Protein AF-A0A848RWD2-F1 (afdb_monomer_lite)

Secondary structure (DSSP, 8-state):
-HHHHHHHHHTSPPTTTS---SHHHHHHHHHHHHHHHHHHHHHHHHHHHHHHHHHHHHHHHHHHHHTTS--PPPP---

Sequence (78 aa):
MRSELTAALAQLPDAADVEWRSDAQRRCRARLDDIRSTVDDALKALDYAAIAFRDAAILDSATGAGARVSTSPAGSDG

Radius of gyration: 26.53 Å; chains: 1; bounding box: 61×17×80 Å

pLDDT: mean 76.89, std 13.68, range [44.34, 91.25]

Structure (mmCIF, N/CA/C/O backbone):
data_AF-A0A848RWD2-F1
#
_entry.id   AF-A0A848RWD2-F1
#
loop_
_atom_site.group_PDB
_atom_site.id
_atom_site.type_symbol
_atom_site.label_atom_id
_atom_site.label_alt_id
_atom_site.label_comp_id
_atom_site.label_asym_id
_atom_site.label_entity_id
_atom_site.label_seq_id
_atom_site.pdbx_PDB_ins_code
_atom_site.Cartn_x
_atom_site.Cartn_y
_atom_site.Cartn_z
_atom_site.occupancy
_atom_site.B_iso_or_equiv
_atom_site.auth_seq_id
_atom_site.auth_comp_id
_atom_site.auth_asym_id
_atom_site.auth_atom_id
_atom_site.pdbx_PDB_model_num
ATOM 1 N N . MET A 1 1 ? 9.254 -9.924 -3.442 1.00 66.88 1 MET A N 1
ATOM 2 C CA . MET A 1 1 ? 8.992 -8.620 -2.792 1.00 66.88 1 MET A CA 1
ATOM 3 C C . MET A 1 1 ? 7.572 -8.104 -2.969 1.00 66.88 1 MET A C 1
ATOM 5 O O . MET A 1 1 ? 6.845 -8.176 -1.995 1.00 66.88 1 MET A O 1
ATOM 9 N N . ARG A 1 2 ? 7.117 -7.628 -4.143 1.00 72.31 2 ARG A N 1
ATOM 10 C CA . ARG A 1 2 ? 5.737 -7.094 -4.274 1.00 72.31 2 ARG A CA 1
ATOM 11 C C . ARG A 1 2 ? 4.661 -8.117 -3.892 1.00 72.31 2 ARG A C 1
ATOM 13 O O . ARG A 1 2 ? 3.808 -7.829 -3.068 1.00 72.31 2 ARG A O 1
ATOM 20 N N . SER A 1 3 ? 4.748 -9.325 -4.450 1.00 76.94 3 SER A N 1
ATOM 21 C CA . SER A 1 3 ? 3.833 -10.437 -4.154 1.00 76.94 3 SER A CA 1
ATOM 22 C C . SER A 1 3 ? 3.803 -10.811 -2.670 1.00 76.94 3 SER A C 1
ATOM 24 O O . SER A 1 3 ? 2.734 -11.043 -2.119 1.00 76.94 3 SER A O 1
ATOM 26 N N . GLU A 1 4 ? 4.964 -10.831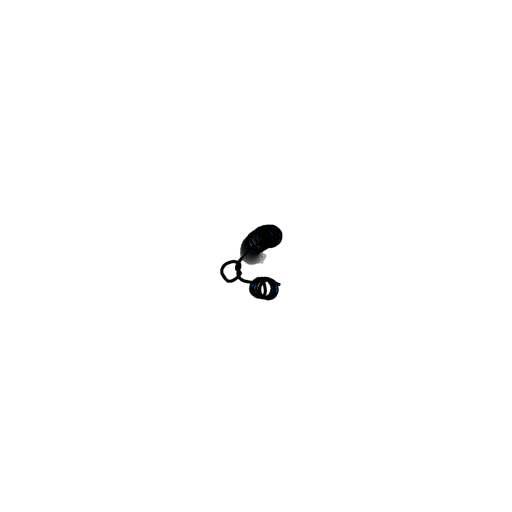 -2.017 1.00 79.00 4 GLU A N 1
ATOM 27 C CA . GLU A 1 4 ? 5.103 -11.134 -0.587 1.00 79.00 4 GLU A CA 1
ATOM 28 C C . GLU A 1 4 ? 4.500 -10.025 0.283 1.00 79.00 4 GLU A C 1
ATOM 30 O O . GLU A 1 4 ? 3.812 -10.321 1.254 1.00 79.00 4 GLU A O 1
ATOM 35 N N . LEU A 1 5 ? 4.696 -8.756 -0.092 1.00 75.62 5 LEU A N 1
ATOM 36 C CA . LEU A 1 5 ? 4.158 -7.599 0.628 1.00 75.62 5 LEU A CA 1
ATOM 37 C C . LEU A 1 5 ? 2.628 -7.530 0.516 1.00 75.62 5 LEU A C 1
ATOM 39 O O . LEU A 1 5 ? 1.938 -7.329 1.512 1.00 75.62 5 LEU A O 1
ATOM 43 N N . THR A 1 6 ? 2.087 -7.763 -0.684 1.00 78.19 6 THR A N 1
ATOM 44 C CA . THR A 1 6 ? 0.638 -7.852 -0.910 1.00 78.19 6 THR A CA 1
ATOM 45 C C . THR A 1 6 ? 0.029 -9.043 -0.165 1.00 78.19 6 THR A C 1
ATOM 47 O O . THR A 1 6 ? -1.035 -8.909 0.432 1.00 78.19 6 THR A O 1
ATOM 50 N N . ALA A 1 7 ? 0.712 -10.192 -0.138 1.00 82.38 7 ALA A N 1
ATOM 51 C CA . ALA A 1 7 ? 0.263 -11.354 0.627 1.00 82.38 7 ALA A CA 1
ATOM 52 C C . ALA A 1 7 ? 0.283 -11.094 2.143 1.00 82.38 7 ALA A C 1
ATOM 54 O O . ALA A 1 7 ? -0.651 -11.487 2.837 1.00 82.38 7 ALA A O 1
ATOM 55 N N . ALA A 1 8 ? 1.302 -10.397 2.656 1.00 80.19 8 ALA A N 1
ATOM 56 C CA . ALA A 1 8 ? 1.379 -10.009 4.062 1.00 80.19 8 ALA A CA 1
ATOM 57 C C . ALA A 1 8 ? 0.260 -9.026 4.452 1.00 80.19 8 ALA A C 1
ATOM 59 O O . ALA A 1 8 ? -0.355 -9.184 5.504 1.00 80.19 8 ALA A O 1
ATOM 60 N N . LEU A 1 9 ? -0.063 -8.057 3.588 1.00 78.50 9 LEU A N 1
ATOM 61 C CA . LEU A 1 9 ? -1.198 -7.150 3.791 1.00 78.50 9 LEU A CA 1
ATOM 62 C C . LEU A 1 9 ? -2.544 -7.883 3.813 1.00 78.50 9 LEU A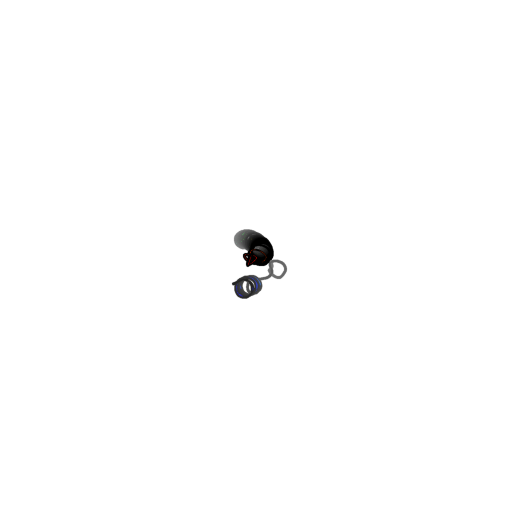 C 1
ATOM 64 O O . LEU A 1 9 ? -3.407 -7.543 4.620 1.00 78.50 9 LEU A O 1
ATOM 68 N N . ALA A 1 10 ? -2.714 -8.894 2.958 1.00 80.81 10 ALA A N 1
ATOM 69 C CA . ALA A 1 10 ? -3.931 -9.699 2.897 1.00 80.81 10 ALA A CA 1
ATOM 70 C C . ALA A 1 10 ? -4.143 -10.584 4.141 1.00 80.81 10 ALA A C 1
ATOM 72 O O . ALA A 1 10 ? -5.260 -11.029 4.385 1.00 80.81 10 ALA A O 1
ATOM 73 N N . GLN A 1 11 ? -3.094 -10.834 4.936 1.00 82.00 11 GLN A N 1
ATOM 74 C CA . GLN A 1 11 ? -3.201 -11.539 6.219 1.00 82.00 11 GLN A CA 1
ATOM 75 C C . GLN A 1 11 ? -3.638 -10.627 7.374 1.00 82.00 11 GLN A C 1
ATOM 77 O O . GLN A 1 11 ? -3.981 -11.128 8.447 1.00 82.00 11 GLN A O 1
ATOM 82 N N . LEU A 1 12 ? -3.618 -9.301 7.192 1.00 77.81 12 LEU A N 1
ATOM 83 C CA . LEU A 1 12 ? -4.113 -8.380 8.212 1.00 77.81 12 LEU A CA 1
ATOM 84 C C . LEU A 1 12 ? -5.646 -8.456 8.281 1.00 77.81 12 LEU A C 1
ATOM 86 O O . LEU A 1 12 ? -6.285 -8.446 7.226 1.00 77.81 12 LEU A O 1
ATOM 90 N N . PRO A 1 13 ? -6.246 -8.462 9.489 1.00 73.12 13 PRO A N 1
ATOM 91 C CA . PRO A 1 13 ? -7.697 -8.490 9.646 1.00 73.12 13 PRO A CA 1
ATOM 92 C C . PRO A 1 13 ? -8.337 -7.353 8.859 1.00 73.12 13 PRO A C 1
ATOM 94 O O . PRO A 1 13 ? -7.840 -6.222 8.911 1.00 73.12 13 PRO A O 1
ATOM 97 N N . ASP A 1 14 ? -9.428 -7.614 8.139 1.00 71.00 14 ASP A N 1
ATOM 98 C CA . ASP A 1 14 ? -10.148 -6.507 7.530 1.00 71.00 14 ASP A CA 1
ATOM 99 C C . ASP A 1 14 ? -10.793 -5.651 8.621 1.00 71.00 14 ASP A C 1
ATOM 101 O O . ASP A 1 14 ? -11.537 -6.136 9.474 1.00 71.00 14 ASP A O 1
ATOM 105 N N . ALA A 1 15 ? -10.474 -4.357 8.624 1.00 67.38 15 ALA A N 1
ATOM 106 C CA . ALA A 1 15 ? -10.970 -3.429 9.625 1.00 67.38 15 ALA A CA 1
ATOM 107 C C . ALA A 1 15 ? -12.495 -3.264 9.567 1.00 67.38 15 ALA A C 1
ATOM 109 O O . ALA A 1 15 ? -13.089 -2.817 10.552 1.00 67.38 15 ALA A O 1
ATOM 110 N N . ALA A 1 16 ? -13.111 -3.638 8.441 1.00 70.06 16 ALA A N 1
ATOM 111 C CA . ALA A 1 16 ? -14.555 -3.708 8.262 1.00 70.06 16 ALA A CA 1
ATOM 112 C C . ALA A 1 16 ? -15.205 -4.905 8.983 1.00 70.06 16 ALA A C 1
ATOM 114 O O . ALA A 1 16 ? -16.341 -4.783 9.436 1.00 70.06 16 ALA A O 1
ATOM 115 N N . ASP A 1 17 ? -14.479 -6.013 9.155 1.00 70.50 17 ASP A N 1
ATOM 116 C CA . ASP A 1 17 ? -15.012 -7.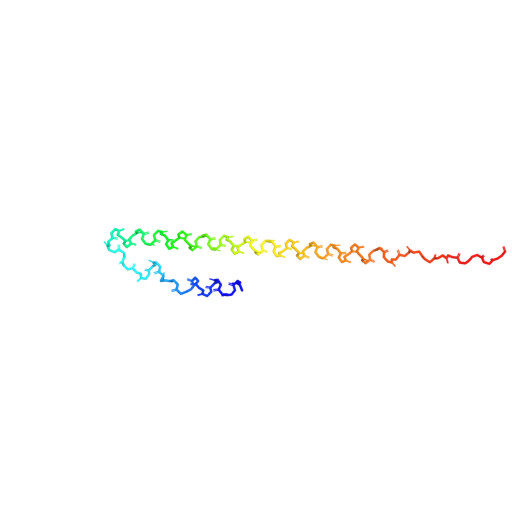272 9.698 1.00 70.50 17 ASP A CA 1
ATOM 117 C C . ASP A 1 17 ? -14.856 -7.392 11.223 1.00 70.50 17 ASP A C 1
ATOM 119 O O . ASP A 1 17 ? -15.357 -8.329 11.848 1.00 70.50 17 ASP A O 1
ATOM 123 N N . VAL A 1 18 ? -14.157 -6.442 11.848 1.00 77.88 18 VAL A N 1
ATOM 124 C CA . VAL A 1 18 ? -13.874 -6.448 13.286 1.00 77.88 18 VAL A CA 1
ATOM 125 C C . VAL A 1 18 ? -14.730 -5.407 14.005 1.00 77.88 18 VAL A C 1
ATOM 127 O O . VAL A 1 18 ? -14.737 -4.225 13.665 1.00 77.88 18 VAL A O 1
ATOM 130 N N . GLU A 1 19 ? -15.423 -5.824 15.065 1.00 80.94 19 GLU A N 1
ATOM 131 C CA . GLU A 1 19 ? -16.180 -4.908 15.920 1.00 80.94 19 GLU A CA 1
ATOM 132 C C . GLU A 1 19 ? -15.256 -4.241 16.961 1.00 80.94 19 GLU A C 1
ATOM 134 O O . GLU A 1 19 ? -14.822 -4.844 17.947 1.00 80.94 19 GLU A O 1
ATOM 139 N N . TRP A 1 20 ? -14.929 -2.966 16.744 1.00 83.44 20 TRP A N 1
ATOM 140 C CA . TRP A 1 20 ? -13.946 -2.217 17.541 1.00 83.44 20 TRP A CA 1
ATOM 141 C C . TRP A 1 20 ? -14.568 -1.562 18.784 1.00 83.44 20 TRP A C 1
ATOM 143 O O . TRP A 1 20 ? -14.744 -0.344 18.845 1.00 83.44 20 TRP A O 1
ATOM 153 N N . ARG A 1 21 ? -14.918 -2.372 19.785 1.00 86.62 21 ARG A N 1
ATOM 154 C CA . ARG A 1 21 ? -15.694 -1.930 20.960 1.00 86.62 21 ARG A CA 1
ATOM 155 C C . ARG A 1 21 ? -14.910 -1.118 21.997 1.00 86.62 21 ARG A C 1
ATOM 157 O O . ARG A 1 21 ? -15.498 -0.284 22.677 1.00 86.62 21 ARG A O 1
ATOM 164 N N . SER A 1 22 ? -13.604 -1.344 22.137 1.00 91.25 22 SER A N 1
ATOM 165 C CA . SER A 1 22 ? -12.754 -0.657 23.126 1.00 91.25 22 SER A CA 1
ATOM 166 C C . SER A 1 22 ? -11.863 0.433 22.517 1.00 91.25 22 SER A C 1
ATOM 168 O O . SER A 1 22 ? -11.540 0.425 21.329 1.00 91.25 22 SER A O 1
ATOM 170 N N . ASP A 1 23 ? -11.377 1.361 23.344 1.00 90.81 23 ASP A N 1
ATOM 171 C CA . ASP A 1 23 ? -10.444 2.409 22.896 1.00 90.81 23 ASP A CA 1
ATOM 172 C C . ASP A 1 23 ? -9.076 1.859 22.475 1.00 90.81 23 ASP A C 1
ATOM 174 O O . ASP A 1 23 ? -8.395 2.439 21.629 1.00 90.81 23 ASP A O 1
ATOM 178 N N . ALA A 1 24 ? -8.646 0.737 23.056 1.00 88.75 24 ALA A N 1
ATOM 179 C CA . ALA A 1 24 ? -7.440 0.037 22.617 1.00 88.75 24 ALA A CA 1
ATOM 180 C C . ALA A 1 24 ? -7.629 -0.543 21.205 1.00 88.75 24 ALA A C 1
ATOM 182 O O . ALA A 1 24 ? -6.772 -0.375 20.341 1.00 88.75 24 ALA A O 1
ATOM 183 N N . GLN A 1 25 ? -8.793 -1.144 20.954 1.00 88.06 25 GLN A N 1
ATOM 184 C CA . GLN A 1 25 ? -9.203 -1.653 19.648 1.00 88.06 25 GLN A CA 1
ATOM 185 C C . GLN A 1 25 ? -9.268 -0.538 18.595 1.00 88.06 25 GLN A C 1
ATOM 187 O O . GLN A 1 25 ? -8.652 -0.668 17.543 1.00 88.06 25 GLN A O 1
ATOM 192 N N . ARG A 1 26 ? -9.914 0.595 18.890 1.00 87.94 26 ARG A N 1
ATOM 193 C CA . ARG A 1 26 ? -9.977 1.739 17.959 1.00 87.94 26 ARG A CA 1
ATOM 194 C C . ARG A 1 26 ? -8.595 2.306 17.610 1.00 87.94 26 ARG A C 1
ATOM 196 O O . ARG A 1 26 ? -8.343 2.629 16.454 1.00 87.94 26 ARG A O 1
ATOM 203 N N . ARG A 1 27 ? -7.671 2.360 18.577 1.00 90.06 27 ARG A N 1
ATOM 204 C CA . ARG A 1 27 ? -6.265 2.738 18.328 1.00 90.06 27 ARG A CA 1
ATOM 205 C C . ARG A 1 27 ? -5.519 1.714 17.474 1.00 90.06 27 ARG A C 1
ATOM 207 O O . ARG A 1 27 ? -4.704 2.099 16.643 1.00 90.06 27 ARG A O 1
ATOM 214 N N . CYS A 1 28 ? -5.792 0.426 17.672 1.00 87.25 28 CYS A N 1
ATOM 215 C CA . CYS A 1 28 ? -5.236 -0.635 16.837 1.00 87.25 28 CYS A CA 1
ATOM 216 C C . CYS A 1 28 ? -5.724 -0.513 15.386 1.00 87.25 28 CYS A C 1
ATOM 218 O O . CYS A 1 28 ? -4.907 -0.559 14.474 1.00 87.25 28 CYS A O 1
ATOM 220 N N . ARG A 1 29 ? -7.023 -0.255 15.179 1.00 87.75 29 ARG A N 1
ATOM 221 C CA . ARG A 1 29 ? -7.597 0.003 13.852 1.00 87.75 29 ARG A CA 1
ATOM 222 C C . ARG A 1 29 ? -6.888 1.147 13.133 1.00 87.75 29 ARG A C 1
ATOM 224 O O . ARG A 1 29 ? -6.414 0.942 12.027 1.00 87.75 29 ARG A O 1
ATOM 231 N N . ALA A 1 30 ? -6.757 2.306 13.780 1.00 87.81 30 ALA A N 1
ATOM 232 C CA . ALA A 1 30 ? -6.081 3.458 13.178 1.00 87.81 30 ALA A CA 1
ATOM 233 C C . ALA A 1 30 ? -4.644 3.118 12.745 1.00 87.81 30 ALA A C 1
ATOM 235 O O . ALA A 1 30 ? -4.227 3.459 11.647 1.00 87.81 30 ALA A O 1
ATOM 236 N N . ARG A 1 31 ? -3.910 2.357 13.569 1.00 89.44 31 ARG A N 1
ATOM 237 C CA . ARG A 1 31 ? -2.563 1.882 13.215 1.00 89.44 31 ARG A CA 1
ATOM 238 C C . ARG A 1 31 ? -2.560 0.916 12.031 1.00 89.44 31 ARG A C 1
ATOM 240 O O . ARG A 1 31 ? -1.638 0.965 11.226 1.00 89.44 31 ARG A O 1
ATOM 247 N N . LEU A 1 32 ? -3.541 0.019 11.937 1.00 87.50 32 LEU A N 1
ATOM 248 C CA . LEU A 1 32 ? -3.667 -0.891 10.796 1.00 87.50 32 LEU A CA 1
ATOM 249 C C . LEU A 1 32 ? -3.984 -0.126 9.506 1.00 87.50 32 LEU A C 1
ATOM 251 O O . LEU A 1 32 ? -3.394 -0.434 8.472 1.00 87.50 32 LEU A O 1
ATOM 255 N N . ASP A 1 33 ? -4.856 0.878 9.581 1.00 87.12 33 ASP A N 1
ATOM 256 C CA . ASP A 1 33 ? -5.195 1.745 8.451 1.00 87.12 33 ASP A CA 1
ATOM 257 C C . ASP A 1 33 ? -3.958 2.546 7.983 1.00 87.12 33 ASP A C 1
ATOM 259 O O . ASP A 1 33 ? -3.652 2.557 6.789 1.00 87.12 33 ASP A O 1
ATOM 263 N N . ASP A 1 34 ? -3.168 3.100 8.912 1.00 90.56 34 ASP A N 1
ATOM 264 C CA . ASP A 1 34 ? -1.902 3.791 8.606 1.00 90.56 34 ASP A CA 1
ATOM 265 C C . ASP A 1 34 ? -0.870 2.861 7.946 1.00 90.56 34 ASP A C 1
ATOM 267 O O . ASP A 1 34 ? -0.216 3.236 6.967 1.00 90.56 34 ASP A O 1
ATOM 271 N N . ILE A 1 35 ? -0.719 1.632 8.458 1.00 88.06 35 ILE A N 1
ATOM 272 C CA . ILE A 1 35 ? 0.180 0.626 7.873 1.00 88.06 35 ILE A CA 1
ATOM 273 C C . ILE A 1 35 ? -0.265 0.295 6.448 1.00 88.06 35 ILE A C 1
ATOM 275 O O . ILE A 1 35 ? 0.569 0.277 5.544 1.00 88.06 35 ILE A O 1
ATOM 279 N N . ARG A 1 36 ? -1.567 0.071 6.228 1.00 86.38 36 ARG A N 1
ATOM 280 C CA . ARG A 1 36 ? -2.115 -0.205 4.892 1.00 86.38 36 ARG A CA 1
ATOM 281 C C . ARG A 1 36 ? -1.812 0.937 3.929 1.00 86.38 36 ARG A C 1
ATOM 283 O O . ARG A 1 36 ? -1.268 0.673 2.862 1.00 86.38 36 ARG A O 1
ATOM 290 N N . SER A 1 37 ? -2.082 2.181 4.326 1.00 88.69 37 SER A N 1
ATOM 291 C CA . SER A 1 37 ? -1.803 3.358 3.493 1.00 88.69 37 SER A CA 1
ATOM 292 C C . SER A 1 37 ? -0.318 3.476 3.153 1.00 88.69 37 SER A C 1
ATOM 294 O O . SER A 1 37 ? 0.046 3.623 1.990 1.00 88.69 37 SER A O 1
ATOM 296 N N . THR A 1 38 ? 0.552 3.348 4.157 1.00 90.38 38 THR A N 1
ATOM 297 C CA . THR A 1 38 ? 2.005 3.490 3.980 1.00 90.38 38 THR A CA 1
ATOM 298 C C . THR A 1 38 ? 2.563 2.429 3.033 1.00 90.38 38 THR A C 1
ATOM 300 O O . THR A 1 38 ? 3.413 2.719 2.191 1.00 90.38 38 THR A O 1
ATOM 303 N N . VAL A 1 39 ? 2.093 1.186 3.159 1.00 87.75 39 VAL A N 1
ATOM 304 C CA . VAL A 1 39 ? 2.538 0.096 2.288 1.00 87.75 39 VAL A CA 1
ATOM 305 C C . VAL A 1 39 ? 2.030 0.298 0.861 1.00 87.75 39 VAL A C 1
ATOM 307 O O . VAL A 1 39 ? 2.793 0.091 -0.081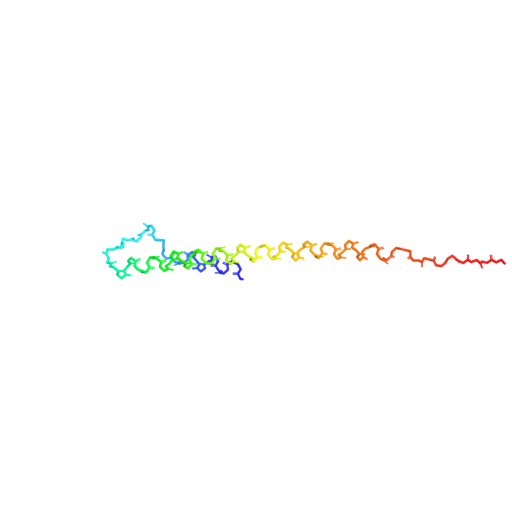 1.00 87.75 39 VAL A O 1
ATOM 310 N N . ASP A 1 40 ?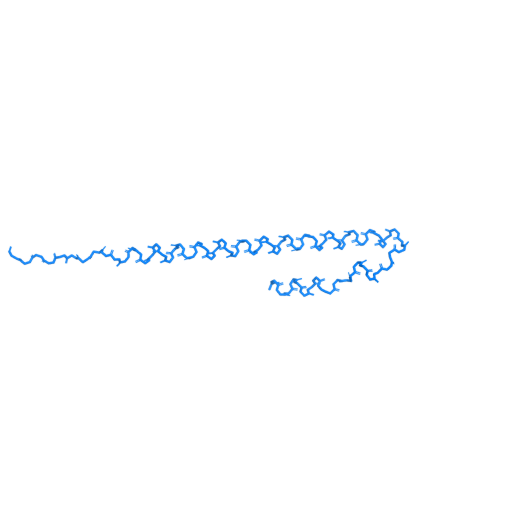 0.783 0.731 0.688 1.00 87.75 40 ASP A N 1
ATOM 311 C CA . ASP A 1 40 ? 0.209 0.982 -0.635 1.00 87.75 40 ASP A CA 1
ATOM 312 C C . ASP A 1 40 ? 0.956 2.111 -1.373 1.00 87.75 40 ASP A C 1
ATOM 314 O O . ASP A 1 40 ? 1.268 1.997 -2.561 1.00 87.75 40 ASP A O 1
ATOM 318 N N . ASP A 1 41 ? 1.350 3.163 -0.653 1.00 90.00 41 ASP A N 1
ATOM 319 C CA . ASP A 1 41 ? 2.170 4.250 -1.196 1.00 90.00 41 ASP A CA 1
ATOM 320 C C . ASP A 1 41 ? 3.592 3.793 -1.549 1.00 90.00 41 ASP A C 1
ATOM 322 O O . ASP A 1 41 ? 4.114 4.140 -2.613 1.00 90.00 41 ASP A O 1
ATOM 326 N N . ALA A 1 42 ? 4.210 2.955 -0.711 1.00 87.06 42 ALA A N 1
ATOM 327 C CA . ALA A 1 42 ? 5.521 2.377 -1.001 1.00 87.06 42 ALA A CA 1
ATOM 328 C C . ALA A 1 42 ? 5.493 1.480 -2.251 1.00 87.06 42 ALA A C 1
ATOM 330 O O . ALA A 1 42 ? 6.424 1.512 -3.060 1.00 87.06 42 ALA A O 1
ATOM 331 N N . LEU A 1 43 ? 4.418 0.708 -2.445 1.00 87.31 43 LEU A N 1
ATOM 332 C CA . LEU A 1 43 ? 4.227 -0.111 -3.642 1.00 87.31 43 LEU A CA 1
ATOM 333 C C . LEU A 1 43 ? 4.087 0.748 -4.903 1.00 87.31 43 LEU A C 1
ATOM 335 O O . LEU A 1 43 ? 4.743 0.459 -5.902 1.00 87.31 43 LEU A O 1
ATOM 339 N N . LYS A 1 44 ? 3.314 1.839 -4.849 1.00 88.25 44 LYS A N 1
ATOM 340 C CA . LYS A 1 44 ? 3.204 2.792 -5.969 1.00 88.25 44 LYS A CA 1
ATOM 341 C C . LYS A 1 44 ? 4.552 3.426 -6.306 1.00 88.25 44 LYS A C 1
ATOM 343 O O . LYS A 1 44 ? 4.907 3.520 -7.478 1.00 88.25 44 LYS A O 1
ATOM 348 N N . ALA A 1 45 ? 5.324 3.829 -5.296 1.00 88.50 45 ALA A N 1
ATOM 349 C CA . ALA A 1 45 ? 6.656 4.396 -5.500 1.00 88.50 45 ALA A CA 1
ATOM 350 C C . ALA A 1 45 ? 7.613 3.397 -6.174 1.00 88.50 45 ALA A C 1
ATOM 352 O O . ALA A 1 45 ? 8.358 3.773 -7.080 1.00 88.50 45 ALA A O 1
ATOM 353 N N . LEU A 1 46 ? 7.562 2.121 -5.776 1.00 88.00 46 LEU A N 1
ATOM 354 C CA . LEU A 1 46 ? 8.326 1.051 -6.422 1.00 88.00 46 LEU A CA 1
ATOM 355 C C . LEU A 1 46 ? 7.898 0.834 -7.879 1.00 88.00 46 LEU A C 1
ATOM 357 O O . LEU A 1 46 ? 8.766 0.686 -8.739 1.00 88.00 46 LEU A O 1
ATOM 361 N N . ASP A 1 47 ? 6.596 0.857 -8.171 1.00 88.81 47 ASP A N 1
ATOM 362 C CA . ASP A 1 47 ? 6.085 0.721 -9.539 1.00 88.81 47 ASP A CA 1
ATOM 363 C C . ASP A 1 47 ? 6.536 1.905 -10.421 1.00 88.81 47 ASP A C 1
ATOM 365 O O . ASP A 1 47 ? 7.012 1.694 -11.539 1.00 88.81 47 ASP A O 1
ATOM 369 N N . TYR A 1 48 ? 6.501 3.142 -9.909 1.00 89.31 48 TYR A N 1
ATOM 370 C CA . TYR A 1 48 ? 7.031 4.310 -10.627 1.00 89.31 48 TYR A CA 1
ATOM 371 C C . TYR A 1 48 ? 8.537 4.220 -10.876 1.00 89.31 48 TYR A C 1
ATOM 373 O O . TYR A 1 48 ? 8.996 4.511 -11.982 1.00 89.31 48 TYR A O 1
ATOM 381 N N . ALA A 1 49 ? 9.311 3.783 -9.880 1.00 86.94 49 ALA A N 1
ATOM 382 C CA . ALA A 1 49 ? 10.746 3.582 -10.045 1.00 86.94 49 ALA A CA 1
ATOM 383 C C . ALA A 1 49 ? 11.040 2.504 -11.101 1.00 86.94 49 ALA A C 1
ATOM 385 O O . ALA A 1 49 ? 11.910 2.693 -11.948 1.00 86.94 49 ALA A O 1
ATOM 386 N N . ALA A 1 50 ? 10.290 1.398 -11.101 1.00 88.44 50 ALA A N 1
ATOM 387 C CA . ALA A 1 50 ? 10.444 0.329 -12.084 1.00 88.44 50 ALA A CA 1
ATOM 388 C C . ALA A 1 50 ? 10.146 0.801 -13.518 1.00 88.44 50 ALA A C 1
ATOM 390 O O . ALA A 1 50 ? 10.873 0.432 -14.443 1.00 88.44 50 ALA A O 1
ATOM 391 N N . ILE A 1 51 ? 9.119 1.639 -13.705 1.00 89.50 51 ILE A N 1
ATOM 392 C CA . ILE A 1 51 ? 8.815 2.268 -15.000 1.00 89.50 51 ILE A CA 1
ATOM 393 C C . ILE A 1 51 ? 9.971 3.174 -15.430 1.00 89.50 51 ILE A C 1
ATOM 395 O O . ILE A 1 51 ? 10.490 3.009 -16.530 1.00 89.50 51 ILE A O 1
ATOM 399 N N . ALA A 1 52 ? 10.444 4.054 -14.543 1.00 87.62 52 ALA A N 1
ATOM 400 C CA . ALA A 1 52 ? 11.550 4.958 -14.848 1.00 87.62 52 ALA A CA 1
ATOM 401 C C . ALA A 1 52 ? 12.838 4.204 -15.230 1.00 87.62 52 ALA A C 1
ATOM 403 O O . ALA A 1 52 ? 13.511 4.574 -16.192 1.00 87.62 52 ALA A O 1
ATOM 404 N N . PHE A 1 53 ? 13.166 3.113 -14.528 1.00 85.38 53 PHE A N 1
ATOM 405 C CA . PHE A 1 53 ? 14.309 2.264 -14.877 1.00 85.38 53 PHE A CA 1
ATOM 406 C C . PHE A 1 53 ? 14.135 1.573 -16.231 1.00 85.38 53 PHE A C 1
ATOM 408 O O . PHE A 1 53 ? 15.094 1.486 -16.998 1.00 85.38 53 PHE A O 1
ATOM 415 N N . ARG A 1 54 ? 12.927 1.093 -16.548 1.00 87.75 54 ARG A N 1
ATOM 416 C CA . ARG A 1 54 ? 12.630 0.508 -17.861 1.00 87.75 54 ARG A CA 1
ATOM 417 C C . ARG A 1 54 ? 12.798 1.542 -18.974 1.00 87.75 54 ARG A C 1
ATOM 419 O O . ARG A 1 54 ? 13.437 1.231 -19.975 1.00 87.75 54 ARG A O 1
ATOM 426 N N . ASP A 1 55 ? 12.262 2.743 -18.799 1.00 85.75 55 ASP A N 1
ATOM 427 C CA . ASP A 1 55 ? 12.344 3.810 -19.799 1.00 85.75 55 ASP A CA 1
ATOM 428 C C . ASP A 1 55 ? 13.796 4.249 -20.024 1.00 85.75 55 ASP A C 1
ATOM 430 O O . ASP A 1 55 ? 14.231 4.403 -21.166 1.00 85.75 55 ASP A O 1
ATOM 434 N N . ALA A 1 56 ? 14.583 4.351 -18.948 1.00 82.31 56 ALA A N 1
ATOM 435 C CA . ALA A 1 56 ? 16.016 4.617 -19.029 1.00 82.31 56 ALA A CA 1
ATOM 436 C C . ALA A 1 56 ? 16.772 3.507 -19.781 1.00 82.31 56 ALA A C 1
ATOM 438 O O . ALA A 1 56 ? 17.616 3.805 -20.624 1.00 82.31 56 ALA A O 1
ATOM 439 N N . ALA A 1 57 ? 16.446 2.234 -19.536 1.00 83.44 57 ALA A N 1
ATOM 440 C CA . ALA A 1 57 ? 17.054 1.109 -20.247 1.00 83.44 57 ALA A CA 1
ATOM 441 C C . ALA A 1 57 ? 16.680 1.084 -21.742 1.00 83.44 57 ALA A C 1
ATOM 443 O O . ALA A 1 57 ? 17.519 0.776 -22.590 1.00 83.44 57 ALA A O 1
ATOM 444 N N . ILE A 1 58 ? 15.438 1.439 -22.089 1.00 80.50 58 ILE A N 1
ATOM 445 C CA . ILE A 1 58 ? 15.006 1.589 -23.486 1.00 80.50 58 ILE A CA 1
ATOM 446 C C . ILE A 1 58 ? 15.795 2.717 -24.157 1.00 80.50 58 ILE A C 1
ATOM 448 O O . ILE A 1 58 ? 16.332 2.514 -25.249 1.00 80.50 58 ILE A O 1
ATOM 452 N N . LEU A 1 59 ? 15.918 3.873 -23.502 1.00 73.50 59 LEU A N 1
ATOM 453 C CA . LEU A 1 59 ? 16.687 5.004 -24.017 1.00 73.50 59 LEU A CA 1
ATOM 454 C C . LEU A 1 59 ? 18.164 4.639 -24.230 1.00 73.50 59 LEU A C 1
ATOM 456 O O . LEU A 1 59 ? 18.715 4.933 -25.291 1.00 73.50 59 LEU A O 1
ATOM 460 N N . ASP A 1 60 ? 18.790 3.952 -23.273 1.00 77.25 60 ASP A N 1
ATOM 461 C CA . ASP A 1 60 ? 20.168 3.465 -23.395 1.00 77.25 60 ASP A CA 1
ATOM 462 C C . ASP A 1 60 ? 20.325 2.503 -24.585 1.00 77.25 60 ASP A C 1
ATOM 464 O O . ASP A 1 60 ? 21.214 2.671 -25.421 1.00 77.25 60 ASP A O 1
ATOM 468 N N . SER A 1 61 ? 19.390 1.564 -24.761 1.00 68.06 61 SER A N 1
ATOM 469 C CA . SER A 1 61 ? 19.408 0.630 -25.894 1.00 68.06 61 SER A CA 1
ATOM 470 C C . SER A 1 61 ? 19.244 1.322 -27.257 1.00 68.06 61 SER A C 1
ATOM 472 O O . SER A 1 61 ? 19.921 0.951 -28.222 1.00 68.06 61 SER A O 1
ATOM 474 N N . ALA A 1 62 ? 18.404 2.360 -27.336 1.00 67.12 62 ALA A N 1
ATOM 475 C CA . ALA A 1 62 ? 18.199 3.157 -28.543 1.00 67.12 62 ALA A CA 1
ATOM 476 C C . ALA A 1 62 ? 19.443 3.995 -28.883 1.00 67.12 62 ALA A C 1
ATOM 478 O O . ALA A 1 62 ? 19.864 4.057 -30.039 1.00 67.12 62 ALA A O 1
ATOM 479 N N . THR A 1 63 ? 20.083 4.572 -27.865 1.00 66.75 63 THR A N 1
ATOM 480 C CA . THR A 1 63 ? 21.297 5.386 -28.019 1.00 66.75 63 THR A CA 1
ATOM 481 C C . THR A 1 63 ? 22.501 4.512 -28.392 1.00 66.75 63 THR A C 1
ATOM 483 O O . THR A 1 63 ? 23.256 4.831 -29.313 1.00 66.75 63 THR A O 1
ATOM 486 N N . GLY A 1 64 ? 22.635 3.343 -27.761 1.00 54.28 64 GLY A N 1
ATOM 487 C CA . GLY A 1 64 ? 23.666 2.355 -28.066 1.00 54.28 64 GLY A CA 1
ATOM 488 C C . GLY A 1 64 ? 23.501 1.687 -29.433 1.00 54.28 64 GLY A C 1
ATOM 489 O O . GLY A 1 64 ? 24.493 1.259 -30.012 1.00 54.28 64 GLY A O 1
ATOM 490 N N . ALA A 1 65 ? 22.288 1.600 -29.993 1.00 54.25 65 ALA A N 1
ATOM 491 C CA . ALA A 1 65 ? 22.065 1.142 -31.368 1.00 54.25 65 ALA A CA 1
ATOM 492 C C . ALA A 1 65 ? 22.475 2.187 -32.423 1.00 54.25 65 ALA A C 1
ATOM 494 O O . ALA A 1 65 ? 22.983 1.806 -33.476 1.00 54.25 65 ALA A O 1
ATOM 495 N N . GLY A 1 66 ? 22.328 3.482 -32.122 1.00 49.38 66 GLY A N 1
ATOM 496 C CA . GLY A 1 66 ? 22.753 4.576 -33.003 1.00 49.38 66 GLY A CA 1
ATOM 497 C C . GLY A 1 66 ? 24.271 4.791 -33.059 1.00 49.38 66 GLY A C 1
ATOM 498 O O . GLY A 1 66 ? 24.787 5.217 -34.086 1.00 49.38 66 GLY A O 1
ATOM 499 N N . ALA A 1 67 ? 25.008 4.445 -31.998 1.00 50.78 67 ALA A N 1
ATOM 500 C CA . ALA A 1 67 ? 26.451 4.698 -31.902 1.00 50.78 67 ALA A CA 1
ATOM 501 C C . ALA A 1 67 ? 27.353 3.703 -32.668 1.00 50.78 67 ALA A C 1
ATOM 503 O O . ALA A 1 67 ? 28.547 3.946 -32.815 1.00 50.78 67 ALA A O 1
ATOM 504 N N . ARG A 1 68 ? 26.814 2.576 -33.152 1.00 53.34 68 ARG A N 1
ATOM 505 C CA . ARG A 1 68 ? 27.574 1.522 -33.868 1.00 53.34 68 ARG A CA 1
ATOM 506 C C . ARG A 1 68 ? 27.421 1.567 -35.391 1.00 53.34 68 ARG A C 1
ATOM 508 O O . ARG A 1 68 ? 27.977 0.719 -36.083 1.00 53.34 68 ARG A O 1
ATOM 515 N N . VAL A 1 69 ? 26.702 2.556 -35.920 1.00 53.19 69 VAL A N 1
ATOM 516 C CA . VAL A 1 69 ? 26.569 2.790 -37.363 1.00 53.19 69 VAL A CA 1
ATOM 517 C C . VAL A 1 69 ? 27.409 4.006 -37.747 1.00 53.19 69 VAL A C 1
ATOM 519 O O . VAL A 1 69 ? 27.136 5.112 -37.297 1.00 53.19 69 VAL A O 1
ATOM 522 N N . SER A 1 70 ? 28.372 3.791 -38.648 1.00 54.09 70 SER A N 1
ATOM 523 C CA . SER A 1 70 ? 29.342 4.762 -39.195 1.00 54.09 70 SER A CA 1
ATOM 524 C C . SER A 1 70 ? 30.549 4.960 -38.277 1.00 54.09 70 SER A C 1
ATOM 526 O O . SER A 1 70 ? 30.495 5.703 -37.311 1.00 54.09 70 SER A O 1
ATOM 528 N N . THR A 1 71 ? 31.667 4.282 -38.521 1.00 54.19 71 THR A N 1
ATOM 529 C CA . THR A 1 71 ? 32.569 4.661 -39.614 1.00 54.19 71 THR A CA 1
ATOM 530 C C . THR A 1 71 ? 33.215 3.442 -40.290 1.00 54.19 71 THR A C 1
ATOM 532 O O . THR A 1 71 ? 34.155 2.843 -39.774 1.00 54.19 71 THR A O 1
ATOM 535 N N . SER A 1 72 ? 32.768 3.096 -41.501 1.00 52.41 72 SER A N 1
ATOM 536 C CA . SER A 1 72 ? 33.651 2.395 -42.445 1.00 52.41 72 SER A CA 1
ATOM 537 C C . SER A 1 72 ? 34.667 3.414 -42.969 1.00 52.41 72 SER A C 1
ATOM 539 O O . SER A 1 72 ? 34.233 4.420 -43.535 1.00 52.41 72 SER A O 1
ATOM 541 N N . PRO A 1 73 ? 35.988 3.214 -42.817 1.00 48.25 73 PRO A N 1
ATOM 542 C CA . PRO A 1 73 ? 36.942 4.008 -43.571 1.00 48.25 73 PRO A CA 1
ATOM 543 C C . PRO A 1 73 ? 36.816 3.590 -45.038 1.00 48.25 73 PRO A C 1
ATOM 545 O O . PRO A 1 73 ? 37.027 2.428 -45.387 1.00 48.25 73 PRO A O 1
ATOM 548 N N . ALA A 1 74 ? 36.402 4.530 -45.885 1.00 54.97 74 ALA A N 1
ATOM 549 C CA . ALA A 1 74 ? 36.488 4.367 -47.324 1.00 54.97 74 ALA A CA 1
ATOM 550 C C . ALA A 1 74 ? 37.965 4.155 -47.678 1.00 54.97 74 ALA A C 1
ATOM 552 O O . ALA A 1 74 ? 38.799 5.024 -47.422 1.00 54.97 74 ALA A O 1
ATOM 553 N N . GLY A 1 75 ? 38.287 2.979 -48.216 1.00 53.69 75 GLY A N 1
ATOM 554 C CA . GLY A 1 75 ? 39.538 2.786 -48.929 1.00 53.69 75 GLY A CA 1
ATOM 555 C C . GLY A 1 75 ? 39.552 3.735 -50.121 1.00 53.69 75 GLY A C 1
ATOM 556 O O . GLY A 1 75 ? 38.649 3.686 -50.954 1.00 53.69 75 GLY A O 1
ATOM 557 N N . SER A 1 76 ? 40.555 4.604 -50.175 1.00 54.72 76 SER A N 1
ATOM 558 C CA . SER A 1 76 ? 40.950 5.259 -51.415 1.00 54.72 76 SER A CA 1
ATOM 559 C C . SER A 1 76 ? 42.223 4.580 -51.894 1.00 54.72 76 SER A C 1
ATOM 561 O O . SER A 1 76 ? 43.314 4.885 -51.414 1.00 54.72 76 SER A O 1
ATOM 563 N N . ASP A 1 77 ? 42.041 3.634 -52.811 1.00 53.44 77 ASP A N 1
ATOM 564 C CA . ASP A 1 77 ? 43.043 3.277 -53.808 1.00 53.44 77 ASP A CA 1
ATOM 565 C C . ASP A 1 77 ? 43.113 4.414 -54.844 1.00 53.44 77 ASP A C 1
ATOM 567 O O . ASP A 1 77 ? 42.066 4.914 -55.271 1.00 53.44 77 ASP A O 1
ATOM 571 N N . GLY A 1 78 ? 44.322 4.800 -55.264 1.00 44.34 78 GLY A N 1
ATOM 572 C CA . GLY A 1 78 ? 44.546 5.718 -56.391 1.00 4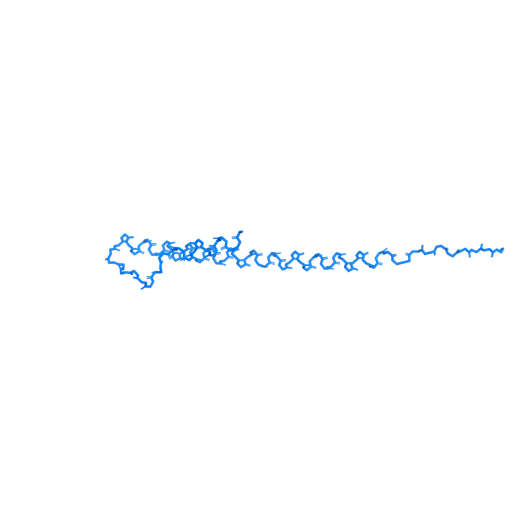4.34 78 GLY A CA 1
ATOM 573 C C . GLY A 1 78 ? 45.762 6.611 -56.235 1.00 44.34 78 GLY A C 1
ATOM 574 O O . GLY A 1 78 ? 45.572 7.748 -55.754 1.00 44.34 78 GLY A O 1
#

Foldseek 3Di:
DLVVLVVVLVPDDDLVVDDQPDPVSVVVSVVNVVVVVVSVVVSVVVVVVVVVVVVVVVVVVVVVVVVPPDDDPDDDDD